Protein AF-A0A847HK14-F1 (afdb_monomer_lite)

Sequence (153 aa):
NKNEIAALKIVLTRPGDLTRADLKQLRLKLDDANYPEKQLEKTYKQQTNAEIAAGIIGYIRRAALGDPLMPYDERVDKALTRILQAQQWSAQQQKWLLRISSQLKSEFVVDREALNSGQFKAEGGFNRINQVFEGRLEAVLQNIYENLWKKEA

Foldseek 3Di:
DVVLCVLLVCLQPPLLVDDPVSLVVLVVVCVVVPPPDPVCVVCVVPDAQLQSSCVSSVVSCCVVPVDDPDRLLVLLVQLLVCLCPVDPADPLLNVVSVVVSVVCNHNVHDDQVVQCDDPNVVVVGPVNNCVSVVNCVVVVSSSSSCSSRDDDD

Radius of gyration: 16.14 Å; chains: 1; bounding box: 39×30×41 Å

Structure (mmCIF, N/CA/C/O backbone):
data_AF-A0A847HK14-F1
#
_entry.id   AF-A0A847HK14-F1
#
loop_
_atom_site.group_PDB
_atom_site.id
_atom_site.type_symbol
_atom_site.label_atom_id
_atom_site.label_alt_id
_atom_site.label_comp_id
_atom_site.label_asym_id
_atom_site.label_entity_id
_atom_site.label_seq_id
_atom_site.pdbx_PDB_ins_code
_atom_site.Cartn_x
_atom_site.Cartn_y
_atom_site.Cartn_z
_atom_site.occupancy
_atom_site.B_iso_or_equiv
_atom_site.auth_seq_id
_atom_site.auth_comp_id
_atom_site.auth_asym_id
_atom_site.auth_atom_id
_atom_site.pdbx_PDB_model_num
ATOM 1 N N . ASN A 1 1 ? 12.141 -18.053 -18.664 1.00 53.59 1 ASN A N 1
ATOM 2 C CA . ASN A 1 1 ? 12.128 -18.812 -17.387 1.00 53.59 1 ASN A CA 1
ATOM 3 C C . ASN A 1 1 ? 10.752 -18.611 -16.703 1.00 53.59 1 ASN A C 1
ATOM 5 O O . ASN A 1 1 ? 10.107 -17.595 -16.942 1.00 53.59 1 ASN A O 1
ATOM 9 N N . LYS A 1 2 ? 10.190 -19.599 -15.981 1.00 54.47 2 LYS A N 1
ATOM 10 C CA . LYS A 1 2 ? 8.750 -19.617 -15.589 1.00 54.47 2 LYS A CA 1
ATOM 11 C C . LYS A 1 2 ? 8.370 -18.549 -14.551 1.00 54.47 2 LYS A C 1
ATOM 13 O O . LYS A 1 2 ? 7.302 -17.951 -14.657 1.00 54.47 2 LYS A O 1
ATOM 18 N N . ASN A 1 3 ? 9.267 -18.263 -13.609 1.00 52.34 3 ASN A N 1
ATOM 19 C CA . ASN A 1 3 ? 9.059 -17.240 -12.573 1.00 52.34 3 ASN A CA 1
ATOM 20 C C . ASN A 1 3 ? 8.983 -15.821 -13.165 1.00 52.34 3 ASN A C 1
ATOM 22 O O . ASN A 1 3 ? 8.365 -14.925 -12.607 1.00 52.34 3 ASN A O 1
ATOM 26 N N . GLU A 1 4 ? 9.571 -15.623 -14.343 1.00 57.25 4 GLU A N 1
ATOM 27 C CA . GLU A 1 4 ? 9.625 -14.330 -15.027 1.00 57.25 4 GLU A CA 1
ATOM 28 C C . GLU A 1 4 ? 8.284 -13.956 -15.644 1.00 57.25 4 GLU A C 1
ATOM 30 O O . GLU A 1 4 ? 7.796 -12.845 -15.456 1.00 57.25 4 GLU A O 1
ATOM 35 N N . ILE A 1 5 ? 7.678 -14.920 -16.338 1.00 60.91 5 ILE A N 1
ATOM 36 C CA . ILE A 1 5 ? 6.338 -14.783 -16.903 1.00 60.91 5 ILE A CA 1
ATOM 37 C C . ILE A 1 5 ? 5.334 -14.595 -15.762 1.00 60.91 5 ILE A C 1
ATOM 39 O O . ILE A 1 5 ? 4.398 -13.814 -15.899 1.00 60.91 5 ILE A O 1
ATOM 43 N N . ALA A 1 6 ? 5.553 -15.257 -14.618 1.00 65.25 6 ALA A N 1
ATOM 44 C CA . ALA A 1 6 ? 4.714 -15.101 -13.436 1.00 65.25 6 ALA A CA 1
ATOM 45 C C . ALA A 1 6 ? 4.778 -13.677 -12.857 1.00 65.25 6 ALA A C 1
ATOM 47 O O . ALA A 1 6 ? 3.729 -13.052 -12.734 1.00 65.25 6 ALA A O 1
ATOM 48 N N . ALA A 1 7 ? 5.966 -13.127 -12.579 1.00 65.50 7 ALA A N 1
ATOM 49 C CA . ALA A 1 7 ? 6.102 -11.777 -12.019 1.00 65.50 7 ALA A CA 1
ATOM 50 C C . ALA A 1 7 ? 5.547 -10.692 -12.961 1.00 65.50 7 ALA A C 1
ATOM 52 O O . ALA A 1 7 ? 4.784 -9.832 -12.529 1.00 65.50 7 ALA A O 1
ATOM 53 N N . LEU A 1 8 ? 5.842 -10.770 -14.265 1.00 69.94 8 LEU A N 1
ATOM 54 C CA . LEU A 1 8 ? 5.267 -9.853 -15.260 1.00 69.94 8 LEU A CA 1
ATOM 55 C C . LEU A 1 8 ? 3.740 -9.977 -15.327 1.00 69.94 8 LEU A C 1
ATOM 57 O O . LEU A 1 8 ? 3.033 -8.972 -15.351 1.00 69.94 8 LEU A O 1
ATOM 61 N N . LYS A 1 9 ? 3.207 -11.203 -15.293 1.00 73.69 9 LYS A N 1
ATOM 62 C CA . LYS A 1 9 ? 1.759 -11.436 -15.252 1.00 73.69 9 LYS A CA 1
ATOM 63 C C . LYS A 1 9 ? 1.134 -10.846 -13.989 1.00 73.69 9 LYS A C 1
ATOM 65 O O . LYS A 1 9 ? 0.055 -10.266 -14.084 1.00 73.69 9 LYS A O 1
ATOM 70 N N . ILE A 1 10 ? 1.793 -10.946 -12.834 1.00 74.81 10 ILE A N 1
ATOM 71 C CA . ILE A 1 10 ? 1.328 -10.336 -11.582 1.00 74.81 10 ILE A CA 1
ATOM 72 C C . ILE A 1 10 ? 1.307 -8.809 -11.715 1.00 74.81 10 ILE A C 1
ATOM 74 O O . ILE A 1 10 ? 0.271 -8.216 -11.452 1.00 74.81 10 ILE A O 1
ATOM 78 N N . VAL A 1 11 ? 2.356 -8.166 -12.235 1.00 77.69 11 VAL A N 1
ATOM 79 C CA . VAL A 1 11 ? 2.374 -6.703 -12.463 1.00 77.69 11 VAL A CA 1
ATOM 80 C C . VAL A 1 11 ? 1.189 -6.228 -13.321 1.00 77.69 11 VAL A C 1
ATOM 82 O O . VAL A 1 11 ? 0.582 -5.182 -13.062 1.00 77.69 11 VAL A O 1
ATOM 85 N N . LEU A 1 12 ? 0.837 -7.004 -14.347 1.00 72.75 12 LEU A N 1
ATOM 86 C CA . LEU A 1 12 ? -0.238 -6.656 -15.275 1.00 72.75 12 LEU A CA 1
ATOM 87 C C . LEU A 1 12 ? -1.635 -6.937 -14.710 1.00 72.75 12 LEU A C 1
ATOM 89 O O . LEU A 1 12 ? -2.562 -6.180 -14.998 1.00 72.75 12 LEU A O 1
ATOM 93 N N . THR A 1 13 ? -1.790 -7.990 -13.902 1.00 72.62 13 THR A N 1
ATOM 94 C CA . THR A 1 13 ? -3.110 -8.488 -13.466 1.00 72.62 13 THR A CA 1
ATOM 95 C C . THR A 1 13 ? -3.426 -8.229 -11.996 1.00 72.62 13 THR A C 1
ATOM 97 O O . THR A 1 13 ? -4.564 -7.901 -11.679 1.00 72.62 13 THR A O 1
ATOM 100 N N . ARG A 1 14 ? -2.444 -8.372 -11.103 1.00 76.75 14 ARG A N 1
ATOM 101 C CA . ARG A 1 14 ? -2.575 -8.270 -9.640 1.00 76.75 14 ARG A CA 1
ATOM 102 C C . ARG A 1 14 ? -1.325 -7.627 -9.012 1.00 76.75 14 ARG A C 1
ATOM 104 O O . ARG A 1 14 ? -0.637 -8.270 -8.227 1.00 76.75 14 ARG A O 1
ATOM 111 N N . PRO A 1 15 ? -0.990 -6.369 -9.348 1.00 71.69 15 PRO A N 1
ATOM 112 C CA . PRO A 1 15 ? 0.236 -5.715 -8.871 1.00 71.69 15 PRO A CA 1
ATOM 113 C C . PRO A 1 15 ? 0.326 -5.583 -7.340 1.00 71.69 15 PRO A C 1
ATOM 115 O O . PRO A 1 15 ? 1.419 -5.395 -6.819 1.00 71.69 15 PRO A O 1
ATOM 118 N N . GLY A 1 16 ? -0.796 -5.695 -6.621 1.00 69.12 16 GLY A N 1
ATOM 119 C CA . GLY A 1 16 ? -0.827 -5.761 -5.156 1.00 69.12 16 GLY A CA 1
ATOM 120 C C . GLY A 1 16 ? -0.226 -7.019 -4.547 1.00 69.12 16 GLY A C 1
ATOM 121 O O . GLY A 1 16 ? 0.261 -6.980 -3.424 1.00 69.12 16 GLY A O 1
ATOM 122 N N . ASP A 1 17 ? -0.218 -8.115 -5.302 1.00 76.00 17 ASP A N 1
ATOM 123 C CA . ASP A 1 17 ? 0.274 -9.410 -4.836 1.00 76.00 17 ASP A CA 1
ATOM 124 C C . ASP A 1 17 ? 1.809 -9.508 -4.968 1.00 76.00 17 ASP A C 1
ATOM 126 O O . ASP A 1 17 ? 2.391 -10.560 -4.707 1.00 76.00 17 ASP A O 1
ATOM 130 N N . LEU A 1 18 ? 2.477 -8.438 -5.422 1.00 77.62 18 LEU A N 1
ATOM 131 C CA . LEU A 1 18 ? 3.923 -8.425 -5.610 1.00 77.62 18 LEU A CA 1
ATOM 132 C C . LEU A 1 18 ? 4.643 -8.474 -4.270 1.00 77.62 18 LEU A C 1
ATOM 134 O O . LEU A 1 18 ? 4.505 -7.598 -3.416 1.00 77.62 18 LEU A O 1
ATOM 138 N N . THR A 1 19 ? 5.496 -9.479 -4.130 1.00 77.44 19 THR A N 1
ATOM 139 C CA . THR A 1 19 ? 6.383 -9.598 -2.982 1.00 77.44 19 THR A CA 1
ATOM 140 C C . THR A 1 19 ? 7.649 -8.769 -3.185 1.00 77.44 19 THR A C 1
ATOM 142 O O . THR A 1 19 ? 8.047 -8.425 -4.304 1.00 77.44 19 THR A O 1
ATOM 145 N N . ARG A 1 20 ? 8.374 -8.515 -2.090 1.00 75.06 20 ARG A N 1
ATOM 146 C CA . ARG A 1 20 ? 9.720 -7.914 -2.146 1.00 75.06 20 ARG A CA 1
ATOM 147 C C . ARG A 1 20 ? 10.670 -8.708 -3.058 1.00 75.06 20 ARG A C 1
ATOM 149 O O . ARG A 1 20 ? 11.515 -8.119 -3.734 1.00 75.06 20 ARG A O 1
ATOM 156 N N . ALA A 1 21 ? 10.527 -10.035 -3.100 1.00 78.75 21 ALA A N 1
ATOM 157 C CA . ALA A 1 21 ? 11.322 -10.899 -3.968 1.00 78.75 21 ALA A CA 1
ATOM 158 C C . ALA A 1 21 ? 10.983 -10.691 -5.453 1.00 78.75 21 ALA A C 1
ATOM 160 O O . ALA A 1 21 ? 11.901 -10.593 -6.270 1.00 78.75 21 ALA A O 1
ATOM 161 N N . ASP A 1 22 ? 9.697 -10.551 -5.792 1.00 77.38 22 ASP A N 1
ATOM 162 C CA . ASP A 1 22 ? 9.252 -10.273 -7.163 1.00 77.38 22 ASP A CA 1
ATOM 163 C C . ASP A 1 22 ? 9.801 -8.933 -7.656 1.00 77.38 22 ASP A C 1
ATOM 165 O O . ASP A 1 22 ? 10.367 -8.856 -8.746 1.00 77.38 22 ASP A O 1
ATOM 169 N N . LEU A 1 23 ? 9.724 -7.890 -6.822 1.00 77.75 23 LEU A N 1
ATOM 170 C CA . LEU A 1 23 ? 10.264 -6.562 -7.130 1.00 77.75 23 LEU A CA 1
ATOM 171 C C . LEU A 1 23 ? 11.774 -6.600 -7.394 1.00 77.75 23 LEU A C 1
ATOM 173 O O . LEU A 1 23 ? 12.251 -6.011 -8.366 1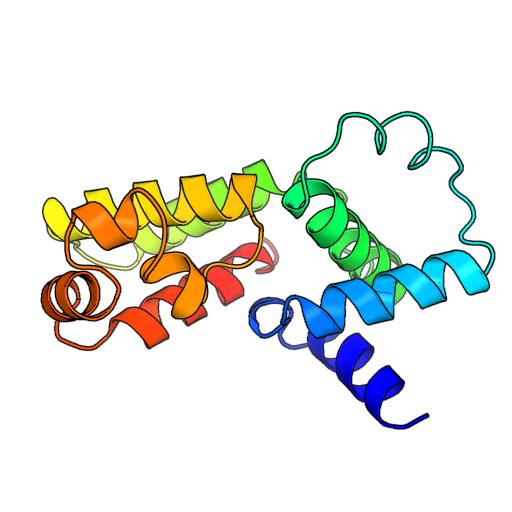.00 77.75 23 LEU A O 1
ATOM 177 N N . LYS A 1 24 ? 12.532 -7.338 -6.574 1.00 76.94 24 LYS A N 1
ATOM 178 C CA . LYS A 1 24 ? 13.977 -7.522 -6.769 1.00 76.94 24 LYS A CA 1
ATOM 179 C C . LYS A 1 24 ? 14.288 -8.255 -8.077 1.00 76.94 24 LYS A C 1
ATOM 181 O O . LYS A 1 24 ? 15.222 -7.874 -8.778 1.00 76.94 24 LYS A O 1
ATOM 186 N N . GLN A 1 25 ? 13.518 -9.289 -8.418 1.00 77.81 25 GLN A N 1
ATOM 187 C CA . GLN A 1 25 ? 13.698 -10.022 -9.674 1.00 77.81 25 GLN A CA 1
ATOM 188 C C . GLN A 1 25 ? 13.337 -9.189 -10.903 1.00 77.81 25 GLN A C 1
ATOM 190 O O . GLN A 1 25 ? 14.014 -9.295 -11.923 1.00 77.81 25 GLN A O 1
ATOM 195 N N . LEU A 1 26 ? 12.269 -8.391 -10.825 1.00 77.56 26 LEU A N 1
ATOM 196 C CA . LEU A 1 26 ? 11.893 -7.473 -11.895 1.00 77.56 26 LEU A CA 1
ATOM 197 C C . LEU A 1 26 ? 13.009 -6.459 -12.118 1.00 77.56 26 LEU A C 1
ATOM 199 O O . LEU A 1 26 ? 13.475 -6.337 -13.243 1.00 77.56 26 LEU A O 1
ATOM 203 N N . ARG A 1 27 ? 13.506 -5.831 -11.046 1.00 73.75 27 ARG A N 1
ATOM 204 C CA . ARG A 1 27 ? 14.610 -4.868 -11.107 1.00 73.75 27 ARG A CA 1
ATOM 205 C C . ARG A 1 27 ? 15.815 -5.397 -11.884 1.00 73.75 27 ARG A C 1
ATOM 207 O O . ARG A 1 27 ? 16.203 -4.778 -12.865 1.00 73.75 27 ARG A O 1
ATOM 214 N N . LEU A 1 28 ? 16.360 -6.545 -11.473 1.00 75.94 28 LEU A N 1
ATOM 215 C CA . LEU A 1 28 ? 17.564 -7.118 -12.091 1.00 75.94 28 LEU A CA 1
ATOM 216 C C . LEU A 1 28 ? 17.412 -7.303 -13.607 1.00 75.94 28 LEU A C 1
ATOM 218 O O . LEU A 1 28 ? 18.361 -7.114 -14.352 1.00 75.94 28 LEU A O 1
ATOM 222 N N . LYS A 1 29 ? 16.204 -7.617 -14.079 1.00 72.88 29 LYS A N 1
ATOM 223 C CA . LYS A 1 29 ? 15.951 -7.812 -15.509 1.00 72.88 29 LYS A CA 1
ATOM 224 C C . LYS A 1 29 ? 15.800 -6.527 -16.292 1.00 72.88 29 LYS A C 1
ATOM 226 O O . LYS A 1 29 ? 16.148 -6.503 -17.466 1.00 72.88 29 LYS A O 1
ATOM 231 N N . LEU A 1 30 ? 15.211 -5.498 -15.689 1.00 72.00 30 LEU A N 1
ATOM 232 C CA . LEU A 1 30 ? 15.146 -4.193 -16.341 1.00 72.00 30 LEU A CA 1
ATOM 233 C C . LEU A 1 30 ? 16.570 -3.651 -16.509 1.00 72.00 30 LEU A C 1
ATOM 235 O O . LEU A 1 30 ? 16.898 -3.154 -17.584 1.00 72.00 30 LEU A O 1
ATOM 239 N N . ASP A 1 31 ? 17.420 -3.863 -15.499 1.00 68.19 31 ASP A N 1
ATOM 240 C CA . ASP A 1 31 ? 18.851 -3.560 -15.558 1.00 68.19 31 ASP A CA 1
ATOM 241 C C . ASP A 1 31 ? 19.544 -4.369 -16.687 1.00 68.19 31 ASP A C 1
ATOM 243 O O . ASP A 1 31 ? 20.220 -3.776 -17.527 1.00 68.19 31 ASP A O 1
ATOM 247 N N . ASP A 1 32 ? 19.301 -5.686 -16.793 1.00 66.69 32 ASP A N 1
ATOM 248 C CA . ASP A 1 32 ? 19.858 -6.547 -17.861 1.00 66.69 32 ASP A CA 1
ATOM 249 C C . ASP A 1 32 ? 19.366 -6.183 -19.277 1.00 66.69 32 ASP A C 1
ATOM 251 O O . ASP A 1 32 ? 20.086 -6.347 -20.263 1.00 66.69 32 ASP A O 1
ATOM 255 N N . ALA A 1 33 ? 18.131 -5.693 -19.403 1.00 64.50 33 ALA A N 1
ATOM 256 C CA . ALA A 1 33 ? 17.517 -5.333 -20.679 1.00 64.50 33 ALA A CA 1
ATOM 257 C C . ALA A 1 33 ? 17.943 -3.946 -21.193 1.00 64.50 33 ALA A C 1
ATOM 259 O O . ALA A 1 33 ? 17.349 -3.448 -22.152 1.00 64.50 33 ALA A O 1
ATOM 260 N N . ASN A 1 34 ? 18.954 -3.319 -20.575 1.00 59.62 34 ASN A N 1
ATOM 261 C CA . ASN A 1 34 ? 19.418 -1.972 -20.911 1.00 59.62 34 ASN A CA 1
ATOM 262 C C . ASN A 1 34 ? 18.251 -0.972 -20.957 1.00 59.62 34 ASN A C 1
ATOM 264 O O . ASN A 1 34 ? 18.124 -0.182 -21.898 1.00 59.62 34 ASN A O 1
ATOM 268 N N . TYR A 1 35 ? 17.368 -1.038 -19.951 1.00 61.00 35 TYR A N 1
ATOM 269 C CA . TYR A 1 35 ? 16.201 -0.168 -19.878 1.00 61.00 35 TYR A CA 1
ATOM 270 C C . TYR A 1 35 ? 16.602 1.295 -20.095 1.00 61.00 35 TYR A C 1
ATOM 272 O O . TYR A 1 35 ? 17.407 1.836 -19.329 1.00 61.00 35 TYR A O 1
ATOM 280 N N . PRO A 1 36 ? 16.080 1.944 -21.149 1.00 52.28 36 PRO A N 1
ATOM 281 C CA . PRO A 1 36 ? 16.580 3.230 -21.589 1.00 52.28 36 PRO A CA 1
ATOM 282 C C . PRO A 1 36 ? 15.949 4.332 -20.745 1.00 52.28 36 PRO A C 1
ATOM 284 O O . PRO A 1 36 ? 15.091 5.062 -21.213 1.00 52.28 36 PRO A O 1
ATOM 287 N N . GLU A 1 37 ? 16.369 4.457 -19.491 1.00 47.84 37 GLU A N 1
ATOM 288 C CA . GLU A 1 37 ? 16.295 5.718 -18.763 1.00 47.84 37 GLU A CA 1
ATOM 289 C C . GLU A 1 37 ? 17.355 5.736 -17.658 1.00 47.84 37 GLU A C 1
ATOM 291 O O . GLU A 1 37 ? 17.137 5.391 -16.497 1.00 47.84 37 GLU A O 1
ATOM 296 N N . LYS A 1 38 ? 18.505 6.314 -18.006 1.00 43.19 38 LYS A N 1
ATOM 297 C CA . LYS A 1 38 ? 19.430 6.943 -17.054 1.00 43.19 38 LYS A CA 1
ATOM 298 C C . LYS A 1 38 ? 18.761 8.038 -16.179 1.00 43.19 38 LYS A C 1
ATOM 300 O O . LYS A 1 38 ? 19.446 8.688 -15.395 1.00 43.19 38 LYS A O 1
ATOM 305 N N . GLN A 1 39 ? 17.439 8.242 -16.263 1.00 45.19 39 GLN A N 1
ATOM 306 C CA . GLN A 1 39 ? 16.631 9.041 -15.332 1.00 45.19 39 GLN A CA 1
ATOM 307 C C . GLN A 1 39 ? 16.433 8.367 -13.967 1.00 45.19 39 GLN A C 1
ATOM 309 O O . GLN A 1 39 ? 16.240 9.070 -12.976 1.00 45.19 39 GLN A O 1
ATOM 314 N N . LEU A 1 40 ? 16.534 7.037 -13.881 1.00 49.81 40 LEU A N 1
ATOM 315 C CA . LEU A 1 40 ? 16.521 6.353 -12.590 1.00 49.81 40 LEU A CA 1
ATOM 316 C C . LEU A 1 40 ? 17.836 6.602 -11.836 1.00 49.81 40 LEU A C 1
ATOM 318 O O . LEU A 1 40 ? 17.821 6.776 -10.631 1.00 49.81 40 LEU A O 1
ATOM 322 N N . GLU A 1 41 ? 18.970 6.772 -12.517 1.00 43.41 41 GLU A N 1
ATOM 323 C CA . GLU A 1 41 ? 20.297 6.862 -11.884 1.00 43.41 41 GLU A CA 1
ATOM 324 C C . GLU A 1 41 ? 2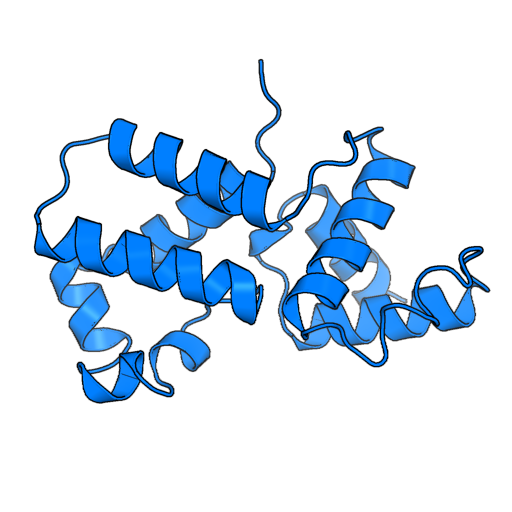0.538 8.137 -11.044 1.00 43.41 41 GLU A C 1
ATOM 326 O O . GLU A 1 41 ? 21.267 8.096 -10.049 1.00 43.41 41 GLU A O 1
ATOM 331 N N . LYS A 1 42 ? 19.912 9.271 -11.401 1.00 39.81 42 LYS A N 1
ATOM 332 C CA . LYS A 1 42 ? 20.028 10.530 -10.632 1.00 39.81 42 LYS A CA 1
ATOM 333 C C . LYS A 1 42 ? 19.056 10.617 -9.455 1.00 39.81 42 LYS A C 1
ATOM 335 O O . LYS A 1 42 ? 19.394 11.248 -8.459 1.00 39.81 42 LYS A O 1
ATOM 340 N N . THR A 1 43 ? 17.909 9.949 -9.540 1.00 45.72 43 THR A N 1
ATOM 341 C CA . THR A 1 43 ? 16.881 9.943 -8.487 1.00 45.72 43 THR A CA 1
ATOM 342 C C . THR A 1 43 ? 17.053 8.735 -7.548 1.00 45.72 43 THR A C 1
ATOM 344 O O . THR A 1 43 ? 16.799 8.846 -6.357 1.00 45.72 43 THR A O 1
ATOM 347 N N . TYR A 1 44 ? 17.617 7.613 -8.018 1.00 44.84 44 TYR A N 1
ATOM 348 C CA . TYR A 1 44 ? 17.790 6.362 -7.255 1.00 44.84 44 TYR A CA 1
ATOM 349 C C . TYR A 1 44 ? 18.685 6.481 -6.033 1.00 44.84 44 TYR A C 1
ATOM 351 O O . TYR A 1 44 ? 18.444 5.802 -5.041 1.00 44.84 44 TYR A O 1
ATOM 359 N N . LYS A 1 45 ? 19.725 7.323 -6.079 1.00 47.03 45 LYS A N 1
ATOM 360 C CA . LYS A 1 45 ? 20.578 7.536 -4.898 1.00 47.03 45 LYS A CA 1
ATOM 361 C C . LYS A 1 45 ? 19.813 8.174 -3.733 1.00 47.03 45 LYS A C 1
ATOM 363 O O . LYS A 1 45 ? 20.324 8.174 -2.619 1.00 47.03 45 LYS A O 1
ATOM 368 N N . GLN A 1 46 ? 18.628 8.721 -4.000 1.00 50.72 46 GLN A N 1
ATOM 369 C CA . GLN A 1 46 ? 17.788 9.434 -3.044 1.00 50.72 46 GLN A CA 1
ATOM 370 C C . GLN A 1 46 ? 16.388 8.813 -2.891 1.00 50.72 46 GLN A C 1
ATOM 372 O O . GLN A 1 46 ? 15.636 9.269 -2.036 1.00 50.72 46 GLN A O 1
ATOM 377 N N . GLN A 1 47 ? 16.040 7.787 -3.677 1.00 59.12 47 GLN A N 1
ATOM 378 C CA . GLN A 1 47 ? 14.708 7.178 -3.671 1.00 59.12 47 GLN A CA 1
ATOM 379 C C . GLN A 1 47 ? 14.570 6.064 -2.638 1.00 59.12 47 GLN A C 1
ATOM 381 O O . GLN A 1 47 ? 15.463 5.241 -2.428 1.00 59.12 47 GLN A O 1
ATOM 386 N N . THR A 1 48 ? 13.394 6.021 -2.030 1.00 66.75 48 THR A N 1
ATOM 387 C CA . THR A 1 48 ? 12.947 4.953 -1.142 1.00 66.75 48 THR A CA 1
ATOM 388 C C . THR A 1 48 ? 12.674 3.664 -1.924 1.00 66.75 48 THR A C 1
ATOM 390 O O . THR A 1 48 ? 12.438 3.668 -3.136 1.00 66.75 48 THR A O 1
ATOM 393 N N . ASN A 1 49 ? 12.649 2.526 -1.221 1.00 66.88 49 ASN A N 1
ATOM 394 C CA . ASN A 1 49 ? 12.278 1.237 -1.817 1.00 66.88 49 ASN A CA 1
ATOM 395 C C . ASN A 1 49 ? 10.900 1.288 -2.500 1.00 66.88 49 ASN A C 1
ATOM 397 O O . ASN A 1 49 ? 10.682 0.584 -3.489 1.00 66.88 49 ASN A O 1
ATOM 401 N N . ALA A 1 50 ? 9.990 2.131 -2.002 1.00 66.31 50 ALA A N 1
ATOM 402 C CA . ALA A 1 50 ? 8.666 2.280 -2.575 1.00 66.31 50 ALA A CA 1
ATOM 403 C C . ALA A 1 50 ? 8.647 2.984 -3.924 1.00 66.31 50 ALA A C 1
ATOM 405 O O . ALA A 1 50 ? 7.985 2.517 -4.850 1.00 66.31 50 ALA A O 1
ATOM 406 N N . GLU A 1 51 ? 9.390 4.079 -4.053 1.00 66.31 51 GLU A N 1
ATOM 407 C CA . GLU A 1 51 ? 9.485 4.829 -5.306 1.00 66.31 51 GLU A CA 1
ATOM 408 C C . GLU A 1 51 ? 10.101 3.968 -6.413 1.00 66.31 51 GLU A C 1
ATOM 410 O O . GLU A 1 51 ? 9.630 3.984 -7.550 1.00 66.31 51 GLU A O 1
ATOM 415 N N . ILE A 1 52 ? 11.086 3.136 -6.058 1.00 66.62 52 ILE A N 1
ATOM 416 C CA . ILE A 1 52 ? 11.690 2.152 -6.963 1.00 66.62 52 ILE A CA 1
ATOM 417 C C . ILE A 1 52 ? 10.647 1.120 -7.413 1.00 66.62 52 ILE A C 1
ATOM 419 O O . ILE A 1 52 ? 10.478 0.883 -8.609 1.00 66.62 52 ILE A O 1
ATOM 423 N N . ALA A 1 53 ? 9.928 0.509 -6.469 1.00 72.50 53 ALA A N 1
ATOM 424 C CA . ALA A 1 53 ? 8.919 -0.506 -6.767 1.00 72.50 53 ALA A CA 1
ATOM 425 C C . ALA A 1 53 ? 7.779 0.044 -7.639 1.00 72.50 53 ALA A C 1
ATOM 427 O O . ALA A 1 53 ? 7.401 -0.565 -8.645 1.00 72.50 53 ALA A O 1
ATOM 428 N N . ALA A 1 54 ? 7.278 1.230 -7.298 1.00 72.69 54 ALA A N 1
ATOM 429 C CA . ALA A 1 54 ? 6.249 1.903 -8.068 1.00 72.69 54 ALA A CA 1
ATOM 430 C C . ALA A 1 54 ? 6.730 2.306 -9.464 1.00 72.69 54 ALA A C 1
ATOM 432 O O . ALA A 1 54 ? 5.966 2.178 -10.420 1.00 72.69 54 ALA A O 1
ATOM 433 N N . GLY A 1 55 ? 7.984 2.748 -9.597 1.00 71.88 55 GLY A N 1
ATOM 434 C CA . GLY A 1 55 ? 8.606 3.050 -10.885 1.00 71.88 55 GLY A CA 1
ATOM 435 C C . GLY A 1 55 ? 8.658 1.825 -11.797 1.00 71.88 55 GLY A C 1
ATOM 436 O O . GLY A 1 55 ? 8.232 1.899 -12.948 1.00 71.88 55 GLY A O 1
ATOM 437 N N . ILE A 1 56 ? 9.079 0.674 -11.263 1.00 75.50 56 ILE A N 1
ATOM 438 C CA . ILE A 1 56 ? 9.107 -0.613 -11.980 1.00 75.50 56 ILE A CA 1
ATOM 439 C C . ILE A 1 56 ? 7.708 -0.991 -12.485 1.00 75.50 56 ILE A C 1
ATOM 441 O O . ILE A 1 56 ? 7.518 -1.281 -13.667 1.00 75.50 56 ILE A O 1
ATOM 445 N N . ILE A 1 57 ? 6.707 -0.967 -11.603 1.00 77.75 57 ILE A N 1
ATOM 446 C CA . ILE A 1 57 ? 5.335 -1.375 -11.939 1.00 77.75 57 ILE A CA 1
ATOM 447 C C . ILE A 1 57 ? 4.687 -0.382 -12.897 1.00 77.75 57 ILE A C 1
ATOM 449 O O . ILE A 1 57 ? 4.095 -0.789 -13.897 1.00 77.75 57 ILE A O 1
ATOM 453 N N . GLY A 1 58 ? 4.825 0.914 -12.619 1.00 75.62 58 GLY A N 1
ATOM 454 C CA . GLY A 1 58 ? 4.319 1.993 -13.457 1.00 75.62 58 GLY A CA 1
ATOM 455 C C . GLY A 1 58 ? 4.905 1.932 -14.863 1.00 75.62 58 GLY A C 1
ATOM 456 O O . GLY A 1 58 ? 4.154 2.025 -15.833 1.00 75.62 58 GLY A O 1
ATOM 457 N N . TYR A 1 59 ? 6.211 1.677 -14.988 1.00 74.00 59 TYR A N 1
ATOM 458 C CA . TYR A 1 59 ? 6.842 1.473 -16.286 1.00 74.00 59 TYR A CA 1
ATOM 459 C C . TYR A 1 59 ? 6.220 0.286 -17.022 1.00 74.00 59 TYR A C 1
ATOM 461 O O . TYR A 1 59 ? 5.754 0.441 -18.150 1.00 74.00 59 TYR A O 1
ATOM 469 N N . ILE A 1 60 ? 6.210 -0.903 -16.406 1.00 77.31 60 ILE A N 1
ATOM 470 C CA . ILE A 1 60 ? 5.767 -2.134 -17.080 1.00 77.31 60 ILE A CA 1
ATOM 471 C C . ILE A 1 60 ? 4.313 -1.985 -17.537 1.00 77.31 60 ILE A C 1
ATOM 473 O O . ILE A 1 60 ? 3.969 -2.342 -18.664 1.00 77.31 60 ILE A O 1
ATOM 477 N N . ARG A 1 61 ? 3.457 -1.404 -16.691 1.00 77.56 61 ARG A N 1
ATOM 478 C CA . ARG A 1 61 ? 2.051 -1.154 -17.019 1.00 77.56 61 ARG A CA 1
ATOM 479 C C . ARG A 1 61 ? 1.881 -0.082 -18.090 1.00 77.56 61 ARG A C 1
ATOM 481 O O . ARG A 1 61 ? 1.015 -0.241 -18.943 1.00 77.56 61 ARG A O 1
ATOM 488 N N . ARG A 1 62 ? 2.703 0.969 -18.115 1.00 75.31 62 ARG A N 1
ATOM 489 C CA . ARG A 1 62 ? 2.703 1.948 -19.214 1.00 75.31 62 ARG A CA 1
ATOM 490 C C . ARG A 1 62 ? 3.084 1.285 -20.535 1.00 75.31 62 ARG A C 1
ATOM 492 O O . ARG A 1 62 ? 2.367 1.446 -21.518 1.00 75.31 62 ARG A O 1
ATOM 499 N N . ALA A 1 63 ? 4.172 0.519 -20.545 1.00 72.31 63 ALA A N 1
ATOM 500 C CA . ALA A 1 63 ? 4.676 -0.155 -21.737 1.00 72.31 63 ALA A CA 1
ATOM 501 C C . ALA A 1 63 ? 3.690 -1.200 -22.286 1.00 72.31 63 ALA A C 1
ATOM 503 O O . ALA A 1 63 ? 3.580 -1.360 -23.498 1.00 72.31 63 ALA A O 1
ATOM 504 N N . ALA A 1 64 ? 2.956 -1.890 -21.409 1.00 76.88 64 ALA A N 1
ATOM 505 C CA . ALA A 1 64 ? 2.031 -2.950 -21.804 1.00 76.88 64 ALA A CA 1
ATOM 506 C C . ALA A 1 64 ? 0.574 -2.494 -22.003 1.00 76.88 64 ALA A C 1
ATOM 508 O O . ALA A 1 64 ? -0.129 -3.067 -22.830 1.00 76.88 64 ALA A O 1
ATOM 509 N N . LEU A 1 65 ? 0.092 -1.516 -21.225 1.00 76.38 65 LEU A N 1
ATOM 510 C CA . LEU A 1 65 ? -1.333 -1.154 -21.116 1.00 76.38 65 LEU A CA 1
ATOM 511 C C . LEU A 1 65 ? -1.630 0.320 -21.433 1.00 76.38 65 LEU A C 1
ATOM 513 O O . LEU A 1 65 ? -2.794 0.721 -21.363 1.00 76.38 65 LEU A O 1
ATOM 517 N N . GLY A 1 66 ? -0.605 1.132 -21.719 1.00 69.00 66 GLY A N 1
ATOM 518 C CA . GLY A 1 66 ? -0.755 2.573 -21.935 1.00 69.00 66 GLY A CA 1
ATOM 519 C C . GLY A 1 66 ? -1.193 3.344 -20.684 1.00 69.00 66 GLY A C 1
ATOM 520 O O . GLY A 1 66 ? -1.794 4.407 -20.814 1.00 69.00 66 GLY A O 1
ATOM 521 N N . ASP A 1 67 ? -0.946 2.805 -19.481 1.00 71.06 67 ASP A N 1
ATOM 522 C CA . ASP A 1 67 ? -1.342 3.453 -18.223 1.00 71.06 67 ASP A CA 1
ATOM 523 C C . ASP A 1 67 ? -0.694 4.852 -18.088 1.00 71.06 67 ASP A C 1
ATOM 525 O O . ASP A 1 67 ? 0.505 5.004 -18.358 1.00 71.06 67 ASP A O 1
ATOM 529 N N . PRO A 1 68 ? -1.453 5.878 -17.651 1.00 66.69 68 PRO A N 1
ATOM 530 C CA . PRO A 1 68 ? -0.931 7.228 -17.491 1.00 66.69 68 PRO A CA 1
ATOM 531 C C . PRO A 1 68 ? 0.115 7.308 -16.372 1.00 66.69 68 PRO A C 1
ATOM 533 O O . PRO A 1 68 ? 0.046 6.603 -15.356 1.00 66.69 68 PRO A O 1
ATOM 536 N N . LEU A 1 69 ? 1.081 8.213 -16.558 1.00 67.69 69 LEU A N 1
ATOM 537 C CA . LEU A 1 69 ? 2.140 8.495 -15.593 1.00 67.69 69 LEU A CA 1
ATOM 538 C C . LEU A 1 69 ? 1.564 9.295 -14.414 1.00 67.69 69 LEU A C 1
ATOM 540 O O . LEU A 1 69 ? 1.616 10.518 -14.392 1.00 67.69 69 LEU A O 1
ATOM 544 N N . MET A 1 70 ? 0.977 8.587 -13.454 1.00 76.69 70 MET A N 1
ATOM 545 C CA . MET A 1 70 ? 0.512 9.145 -12.183 1.00 76.69 70 MET A CA 1
ATOM 546 C C . MET A 1 70 ? 1.512 8.796 -11.074 1.00 76.69 70 MET A C 1
ATOM 548 O O . MET A 1 70 ? 1.847 7.606 -10.955 1.00 76.69 70 MET A O 1
ATOM 552 N N . PRO A 1 71 ? 1.957 9.777 -10.262 1.00 81.44 71 PRO A N 1
ATOM 553 C CA . PRO A 1 71 ? 2.790 9.533 -9.090 1.00 81.44 71 PRO A CA 1
ATOM 554 C C . PRO A 1 71 ? 2.167 8.494 -8.159 1.00 81.44 71 PRO A C 1
ATOM 556 O O . PRO A 1 71 ? 0.952 8.445 -7.970 1.00 81.44 71 PRO A O 1
ATOM 559 N N . TYR A 1 72 ? 3.003 7.654 -7.558 1.00 81.38 72 TYR A N 1
ATOM 560 C CA . TYR A 1 72 ? 2.518 6.577 -6.702 1.00 81.38 72 TYR A CA 1
ATOM 561 C C . TYR A 1 72 ? 1.770 7.086 -5.470 1.00 81.38 72 TYR A C 1
ATOM 563 O O . TYR A 1 72 ? 0.699 6.579 -5.155 1.00 81.38 72 TYR A O 1
ATOM 571 N N . ASP A 1 73 ? 2.274 8.138 -4.832 1.00 85.69 73 ASP A N 1
ATOM 572 C CA . ASP A 1 73 ? 1.611 8.757 -3.686 1.00 85.69 73 ASP A CA 1
ATOM 573 C C . ASP A 1 73 ? 0.202 9.244 -4.027 1.00 85.69 73 ASP A C 1
ATOM 575 O O . ASP A 1 73 ? -0.722 9.035 -3.242 1.00 85.69 73 ASP A O 1
ATOM 579 N N . GLU A 1 74 ? 0.015 9.797 -5.230 1.00 87.94 74 GLU A N 1
ATOM 580 C CA . GLU A 1 74 ? -1.302 10.204 -5.723 1.00 87.94 74 GLU A CA 1
ATOM 581 C C . GLU A 1 74 ? -2.222 8.989 -5.921 1.00 87.94 74 GLU A C 1
ATOM 583 O O . GLU A 1 74 ? -3.401 9.036 -5.566 1.00 87.94 74 GLU A O 1
ATOM 588 N N . ARG A 1 75 ? -1.693 7.863 -6.421 1.00 88.00 75 ARG A N 1
ATOM 589 C CA . ARG A 1 75 ? -2.450 6.600 -6.520 1.00 88.00 75 ARG A CA 1
ATOM 590 C C . ARG A 1 75 ? -2.893 6.108 -5.146 1.00 88.00 75 ARG A C 1
ATOM 592 O O . ARG A 1 75 ? -4.040 5.689 -4.997 1.00 88.00 75 ARG A O 1
ATOM 599 N N . VAL A 1 76 ? -2.005 6.176 -4.153 1.00 91.44 76 VAL A N 1
ATOM 600 C CA . VAL A 1 76 ? -2.303 5.802 -2.764 1.00 91.44 76 VAL A CA 1
ATOM 601 C C . VAL A 1 76 ? -3.388 6.700 -2.177 1.00 91.44 76 VAL A C 1
ATOM 603 O O . VAL A 1 76 ? -4.336 6.185 -1.583 1.00 91.44 76 VAL A O 1
ATOM 606 N N . ASP A 1 77 ? -3.304 8.013 -2.389 1.00 93.69 77 ASP A N 1
ATOM 607 C CA . ASP A 1 77 ? -4.313 8.958 -1.906 1.00 93.69 77 ASP A CA 1
ATOM 608 C C . ASP A 1 77 ? -5.678 8.701 -2.545 1.00 93.69 77 ASP A C 1
ATOM 610 O O . ASP A 1 77 ? -6.674 8.552 -1.835 1.00 93.69 77 ASP A O 1
ATOM 614 N N . LYS A 1 78 ? -5.728 8.529 -3.871 1.00 93.12 78 LYS A N 1
ATOM 615 C CA . LYS A 1 78 ? -6.968 8.191 -4.584 1.00 93.12 78 LYS A CA 1
ATOM 616 C C . LYS A 1 78 ? -7.559 6.860 -4.119 1.00 93.12 78 LYS A C 1
ATOM 618 O O . LYS A 1 78 ? -8.778 6.750 -3.964 1.00 93.12 78 LYS A O 1
ATOM 623 N N . ALA A 1 79 ? -6.724 5.848 -3.880 1.00 93.38 79 ALA A N 1
ATOM 624 C CA . ALA A 1 79 ? -7.178 4.557 -3.374 1.00 93.38 79 ALA A CA 1
ATOM 625 C C . ALA A 1 79 ? -7.765 4.668 -1.963 1.00 93.38 79 ALA A C 1
ATOM 627 O O . ALA A 1 79 ? -8.852 4.146 -1.704 1.00 93.38 79 ALA A O 1
ATOM 628 N N . LEU A 1 80 ? -7.089 5.399 -1.074 1.00 95.81 80 LEU A N 1
ATOM 629 C CA . LEU A 1 80 ? -7.573 5.654 0.276 1.00 95.81 80 LEU A CA 1
ATOM 630 C C . LEU A 1 80 ? -8.912 6.402 0.257 1.00 95.81 80 LEU A C 1
ATOM 632 O O . LEU A 1 80 ? -9.836 5.989 0.956 1.00 95.81 80 LEU A O 1
ATOM 636 N N . THR A 1 81 ? -9.047 7.457 -0.554 1.00 95.69 81 THR A N 1
ATOM 637 C CA . THR A 1 81 ? -10.305 8.209 -0.684 1.00 95.69 81 THR A CA 1
ATOM 638 C C . THR A 1 81 ? -11.461 7.297 -1.085 1.00 95.69 81 THR A C 1
ATOM 640 O O . THR A 1 81 ? -12.505 7.320 -0.436 1.00 95.69 81 THR A O 1
ATOM 643 N N . ARG A 1 82 ? -11.270 6.442 -2.100 1.00 94.81 82 ARG A N 1
ATOM 644 C CA . ARG A 1 82 ? -12.299 5.487 -2.548 1.00 94.81 82 ARG A CA 1
ATOM 645 C C . ARG A 1 82 ? -12.701 4.523 -1.438 1.00 94.81 82 ARG A C 1
ATOM 647 O O . ARG A 1 82 ? -13.885 4.270 -1.250 1.00 94.81 82 ARG A O 1
ATOM 654 N N . ILE A 1 83 ? -11.735 4.016 -0.678 1.00 95.00 83 ILE A N 1
ATOM 655 C CA . ILE A 1 83 ? -12.000 3.075 0.415 1.00 95.00 83 ILE A CA 1
ATOM 656 C C . ILE A 1 83 ? -12.752 3.739 1.555 1.00 95.00 83 ILE A C 1
ATOM 658 O O . ILE A 1 83 ? -13.728 3.172 2.042 1.00 95.00 83 ILE A O 1
ATOM 662 N N . LEU A 1 84 ? -12.348 4.947 1.948 1.00 95.44 84 LEU A N 1
ATOM 663 C CA . LEU A 1 84 ? -13.037 5.713 2.985 1.00 95.44 84 LEU A CA 1
ATOM 664 C C . LEU A 1 84 ? -14.480 6.063 2.590 1.00 95.44 84 LEU A C 1
ATOM 666 O O . LEU A 1 84 ? -15.326 6.176 3.469 1.00 95.44 84 LEU A O 1
ATOM 670 N N . GLN A 1 85 ? -14.765 6.195 1.292 1.00 95.06 85 GLN A N 1
ATOM 671 C CA . GLN A 1 85 ? -16.105 6.458 0.760 1.00 95.06 85 GLN A CA 1
ATOM 672 C C . GLN A 1 85 ? -16.941 5.191 0.520 1.00 95.06 85 GLN A C 1
ATOM 674 O O . GLN A 1 85 ? -18.162 5.284 0.430 1.00 95.06 85 GLN A O 1
ATOM 679 N N . ALA A 1 86 ? -16.317 4.015 0.407 1.00 91.81 86 ALA A N 1
ATOM 680 C CA . ALA A 1 86 ? -17.004 2.777 0.034 1.00 91.81 86 ALA A CA 1
ATOM 681 C C . ALA A 1 86 ? -17.978 2.263 1.107 1.00 91.81 86 ALA A C 1
ATOM 683 O O . ALA A 1 86 ? -18.932 1.560 0.784 1.00 91.81 86 ALA A O 1
ATOM 684 N N . GLN A 1 87 ? -17.728 2.582 2.378 1.00 93.31 87 GLN A N 1
ATOM 685 C CA . GLN A 1 87 ? -18.577 2.196 3.504 1.00 93.31 87 GLN A CA 1
ATOM 686 C C . GLN A 1 87 ? -18.290 3.066 4.732 1.00 93.31 87 GLN A C 1
ATOM 688 O O . GLN A 1 87 ? -17.334 3.840 4.756 1.00 93.31 87 GLN A O 1
ATOM 693 N N . GLN A 1 88 ? -19.099 2.911 5.782 1.00 95.50 88 GLN A N 1
ATOM 694 C CA . GLN A 1 88 ? -18.824 3.542 7.070 1.00 95.50 88 GLN A CA 1
ATOM 695 C C . GLN A 1 88 ? -17.701 2.806 7.805 1.00 95.50 88 GLN A C 1
ATOM 697 O O . GLN A 1 88 ? -17.756 1.594 8.002 1.00 95.50 88 GLN A O 1
ATOM 702 N N . TRP A 1 89 ? -16.701 3.566 8.243 1.00 96.75 89 TRP A N 1
ATOM 703 C CA . TRP A 1 89 ? -15.564 3.073 9.017 1.00 96.75 89 TRP A CA 1
ATOM 704 C C . TRP A 1 89 ? -15.573 3.679 10.413 1.00 96.75 89 TRP A C 1
ATOM 706 O O . TRP A 1 89 ? -15.809 4.881 10.562 1.00 96.75 89 TRP A O 1
ATOM 716 N N . SER A 1 90 ? -15.237 2.884 11.428 1.00 97.75 90 SER A N 1
ATOM 717 C CA . SER A 1 90 ? -15.018 3.406 12.779 1.00 97.75 90 SER A CA 1
ATOM 718 C C . SER A 1 90 ? -13.788 4.319 12.826 1.00 97.75 90 SER A C 1
ATOM 720 O O . SER A 1 90 ? -12.868 4.191 12.015 1.00 97.75 90 SER A O 1
ATOM 722 N N . ALA A 1 91 ? -13.712 5.209 13.819 1.00 96.88 91 ALA A N 1
ATOM 723 C CA . ALA A 1 91 ? -12.560 6.101 13.985 1.00 96.88 91 ALA A CA 1
ATOM 724 C C . ALA A 1 91 ? -11.223 5.333 14.072 1.00 96.88 91 ALA A C 1
ATOM 726 O O . ALA A 1 91 ? -10.203 5.768 13.536 1.00 96.88 91 ALA A O 1
ATOM 727 N N . GLN A 1 92 ? -11.229 4.152 14.700 1.00 95.69 92 GLN A N 1
ATOM 728 C CA . GLN A 1 92 ? -10.037 3.313 14.806 1.00 95.69 92 GLN A CA 1
ATOM 729 C C . GLN A 1 92 ? -9.658 2.672 13.463 1.00 95.69 92 GLN A C 1
ATOM 731 O O . GLN A 1 92 ? -8.474 2.614 13.132 1.00 95.69 92 GLN A O 1
ATOM 736 N N . GLN A 1 93 ? -10.641 2.231 12.672 1.00 97.19 93 GLN A N 1
ATOM 737 C CA . GLN A 1 93 ? -10.405 1.705 11.324 1.00 97.19 93 GLN A CA 1
ATOM 738 C C . GLN A 1 93 ? -9.852 2.795 10.399 1.00 97.19 93 GLN A C 1
ATOM 740 O O . GLN A 1 93 ? -8.851 2.565 9.727 1.00 97.19 93 GLN A O 1
ATOM 745 N N . GLN A 1 94 ? -10.422 4.004 10.429 1.00 97.38 94 GLN A N 1
ATOM 746 C CA . GLN A 1 94 ? -9.929 5.147 9.649 1.00 97.38 94 GLN A CA 1
ATOM 747 C C . GLN A 1 94 ? -8.474 5.490 9.994 1.00 97.38 94 GLN A C 1
ATOM 749 O O . GLN A 1 94 ? -7.648 5.665 9.098 1.00 97.38 94 GLN A O 1
ATOM 754 N N . LYS A 1 95 ? -8.127 5.512 11.289 1.00 96.19 95 LYS A N 1
ATOM 755 C CA . LYS A 1 95 ? -6.745 5.728 11.745 1.00 96.19 95 LYS A CA 1
ATOM 756 C C . LYS A 1 95 ? -5.787 4.676 11.178 1.00 96.19 95 LYS A C 1
ATOM 758 O O . LYS A 1 95 ? -4.674 5.012 10.776 1.00 96.19 95 LYS A O 1
ATOM 763 N N . TRP A 1 96 ? -6.204 3.411 11.135 1.00 96.44 96 TRP A N 1
ATOM 764 C CA . TRP A 1 96 ? -5.389 2.351 10.546 1.00 96.44 96 TRP A CA 1
ATOM 765 C C . TRP A 1 96 ? -5.264 2.468 9.033 1.00 96.44 96 TRP A C 1
ATOM 767 O O . TRP A 1 96 ? -4.156 2.319 8.528 1.00 96.44 96 TRP A O 1
ATOM 777 N N . LEU A 1 97 ? -6.342 2.804 8.326 1.00 96.56 97 LEU A N 1
ATOM 778 C CA . LEU A 1 97 ? -6.308 3.041 6.882 1.00 96.56 97 LEU A CA 1
ATOM 779 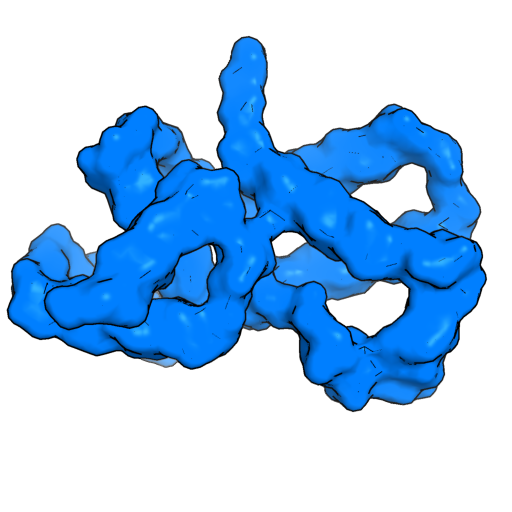C C . LEU A 1 97 ? -5.327 4.167 6.516 1.00 96.56 97 LEU A C 1
ATOM 781 O O . LEU A 1 97 ? -4.518 3.991 5.610 1.00 96.56 97 LEU A O 1
ATOM 785 N N . LEU A 1 98 ? -5.321 5.270 7.275 1.00 95.81 98 LEU A N 1
ATOM 786 C CA . LEU A 1 98 ? -4.370 6.380 7.106 1.00 95.81 98 LEU A CA 1
ATOM 787 C C . LEU A 1 98 ? -2.910 5.972 7.364 1.00 95.81 98 LEU A C 1
ATOM 789 O O . LEU A 1 98 ? -1.984 6.460 6.722 1.00 95.81 98 LEU A O 1
ATOM 793 N N . ARG A 1 99 ? -2.671 5.072 8.319 1.00 94.19 99 ARG A N 1
ATOM 794 C CA . ARG A 1 99 ? -1.315 4.580 8.599 1.00 94.19 99 ARG A CA 1
ATOM 795 C C . ARG A 1 99 ? -0.836 3.583 7.563 1.00 94.19 99 ARG A C 1
ATOM 797 O O . ARG A 1 99 ? 0.328 3.624 7.184 1.00 94.19 99 ARG A O 1
ATOM 804 N N . ILE A 1 100 ? -1.723 2.704 7.109 1.00 93.88 100 ILE A N 1
ATOM 805 C CA . ILE A 1 100 ? -1.437 1.764 6.027 1.00 93.88 100 ILE A CA 1
ATOM 806 C C . ILE A 1 100 ? -1.131 2.540 4.746 1.00 93.88 100 ILE A C 1
ATOM 808 O O . ILE A 1 100 ? -0.144 2.229 4.092 1.00 93.88 100 ILE A O 1
ATOM 812 N N . SER A 1 101 ? -1.896 3.588 4.420 1.00 92.38 101 SER A N 1
ATOM 813 C CA . SER A 1 101 ? -1.603 4.432 3.258 1.00 92.38 101 SER A CA 1
ATOM 814 C C . SER A 1 101 ? -0.248 5.136 3.389 1.00 92.38 101 SER A C 1
ATOM 816 O O . SER A 1 101 ? 0.552 5.082 2.460 1.00 92.38 101 SER A O 1
ATOM 818 N N . SER A 1 102 ? 0.075 5.706 4.555 1.00 91.50 102 SER A N 1
ATOM 819 C CA . SER A 1 102 ? 1.402 6.286 4.803 1.00 91.50 102 SER A CA 1
ATOM 820 C C . SER A 1 102 ? 2.517 5.251 4.642 1.00 91.50 102 SER A C 1
ATOM 822 O O . SER A 1 102 ? 3.546 5.551 4.046 1.00 91.50 102 SER A O 1
ATOM 824 N N . GLN A 1 103 ? 2.316 4.028 5.138 1.00 88.69 103 GLN A N 1
ATOM 825 C CA . GLN A 1 103 ? 3.294 2.954 4.998 1.00 88.69 10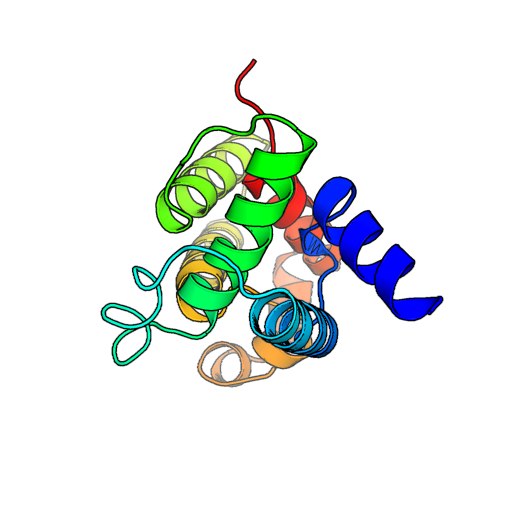3 GLN A CA 1
ATOM 826 C C . GLN A 1 103 ? 3.445 2.512 3.540 1.00 88.69 103 GLN A C 1
ATOM 828 O O . GLN A 1 103 ? 4.563 2.256 3.102 1.00 88.69 103 GLN A O 1
ATOM 833 N N . LEU A 1 104 ? 2.349 2.448 2.778 1.00 87.94 104 LEU A N 1
ATOM 834 C CA . LEU A 1 104 ? 2.388 2.145 1.350 1.00 87.94 104 LEU A CA 1
ATOM 835 C C . LEU A 1 104 ? 3.251 3.160 0.610 1.00 87.94 104 LEU A C 1
ATOM 837 O O . LEU A 1 104 ? 4.098 2.735 -0.163 1.00 87.94 104 LEU A O 1
ATOM 841 N N . LYS A 1 105 ? 3.108 4.460 0.889 1.00 86.88 105 LYS A N 1
ATOM 842 C CA . LYS A 1 105 ? 3.951 5.506 0.282 1.00 86.88 105 LYS A CA 1
ATOM 843 C C . LYS A 1 105 ? 5.444 5.321 0.583 1.00 86.88 105 LYS A C 1
ATOM 845 O O . LYS A 1 105 ? 6.273 5.606 -0.268 1.00 86.88 105 LYS A O 1
ATOM 850 N N . SER A 1 106 ? 5.795 4.796 1.761 1.00 82.25 106 SER A N 1
ATOM 851 C CA . SER A 1 106 ? 7.198 4.597 2.165 1.00 82.25 106 SER A CA 1
ATOM 852 C C . SER A 1 106 ? 7.813 3.258 1.737 1.00 82.25 106 SER A C 1
ATOM 854 O O . SER A 1 106 ? 8.987 3.215 1.376 1.00 82.25 106 SER A O 1
ATOM 856 N N . GLU A 1 107 ? 7.052 2.159 1.774 1.00 73.62 107 GLU A N 1
ATOM 857 C CA . GLU A 1 107 ? 7.568 0.791 1.561 1.00 73.62 107 GLU A CA 1
ATOM 858 C C . GLU A 1 107 ? 6.936 0.032 0.380 1.00 73.62 107 GLU A C 1
ATOM 860 O O . GLU A 1 107 ? 7.419 -1.048 0.045 1.00 73.62 107 GLU A O 1
ATOM 865 N N . PHE A 1 108 ? 5.895 0.577 -0.266 1.00 72.88 108 PHE A N 1
ATOM 866 C CA . PHE A 1 108 ? 5.116 0.013 -1.386 1.00 72.88 108 PHE A CA 1
ATOM 867 C C . PHE A 1 108 ? 4.360 -1.287 -1.079 1.00 72.88 108 PHE A C 1
ATOM 869 O O . PHE A 1 108 ? 3.213 -1.453 -1.488 1.00 72.88 108 PHE A O 1
ATOM 876 N N . VAL A 1 109 ? 4.962 -2.185 -0.305 1.00 75.31 109 VAL A N 1
ATOM 877 C CA . VAL A 1 109 ? 4.385 -3.441 0.164 1.00 75.31 109 VAL A CA 1
ATOM 878 C C . VAL A 1 109 ? 4.085 -3.330 1.658 1.00 75.31 109 VAL A C 1
ATOM 880 O O . VAL A 1 109 ? 4.963 -3.047 2.474 1.00 75.31 109 VAL A O 1
ATOM 883 N N . VAL A 1 110 ? 2.831 -3.587 2.015 1.00 83.56 110 VAL A N 1
ATOM 884 C CA . VAL A 1 110 ? 2.311 -3.681 3.379 1.00 83.56 110 VAL A CA 1
ATOM 885 C C . VAL A 1 110 ? 1.692 -5.064 3.517 1.00 83.56 110 VAL A C 1
ATOM 887 O O . VAL A 1 110 ? 0.485 -5.261 3.400 1.00 83.56 110 VAL A O 1
ATOM 890 N N . ASP A 1 111 ? 2.567 -6.040 3.721 1.00 81.81 111 ASP A N 1
ATOM 891 C CA . ASP A 1 111 ? 2.202 -7.420 3.997 1.00 81.81 111 ASP A CA 1
ATOM 892 C C . ASP A 1 111 ? 2.095 -7.670 5.513 1.00 81.81 111 ASP A C 1
ATOM 894 O O . ASP A 1 111 ? 2.246 -6.780 6.361 1.00 81.81 111 ASP A O 1
ATOM 898 N N . ARG A 1 112 ? 1.820 -8.922 5.880 1.00 85.69 112 ARG A N 1
ATOM 899 C CA . ARG A 1 112 ? 1.728 -9.334 7.283 1.00 85.69 112 ARG A CA 1
ATOM 900 C C . ARG A 1 112 ? 3.030 -9.109 8.056 1.00 85.69 112 ARG A C 1
ATOM 902 O O . ARG A 1 112 ? 2.970 -8.874 9.263 1.00 85.69 112 ARG A O 1
ATOM 909 N N . GLU A 1 113 ? 4.188 -9.197 7.409 1.00 85.69 113 GLU A N 1
ATOM 910 C CA . GLU A 1 113 ? 5.481 -8.960 8.053 1.00 85.69 113 GLU A CA 1
ATOM 911 C C . GLU A 1 113 ? 5.672 -7.467 8.341 1.00 85.69 113 GLU A C 1
ATOM 913 O O . GLU A 1 113 ? 5.973 -7.094 9.477 1.00 85.69 113 GLU A O 1
ATOM 918 N N . ALA A 1 114 ? 5.370 -6.608 7.364 1.00 86.12 114 ALA A N 1
ATOM 919 C CA . ALA A 1 114 ? 5.368 -5.157 7.518 1.00 86.12 114 ALA A CA 1
ATOM 920 C C . ALA A 1 114 ? 4.460 -4.722 8.680 1.00 86.12 114 ALA A C 1
ATOM 922 O O . ALA A 1 114 ? 4.876 -3.949 9.546 1.00 86.12 114 ALA A O 1
ATOM 923 N N . LEU A 1 115 ? 3.257 -5.295 8.778 1.00 91.62 115 LEU A N 1
ATOM 924 C CA . LEU A 1 115 ? 2.325 -5.037 9.880 1.00 91.62 115 LEU A CA 1
ATOM 925 C C . LEU A 1 115 ? 2.763 -5.620 11.234 1.00 91.62 115 LEU A C 1
ATOM 927 O O . LEU A 1 115 ? 2.172 -5.284 12.255 1.00 91.62 115 LEU A O 1
ATOM 931 N N . ASN A 1 116 ? 3.793 -6.464 11.283 1.00 92.81 116 ASN A N 1
ATOM 932 C CA . ASN A 1 116 ? 4.413 -6.952 12.521 1.00 92.81 116 ASN A CA 1
ATOM 933 C C . ASN A 1 116 ? 5.778 -6.305 12.794 1.00 92.81 116 ASN A C 1
ATOM 935 O O . ASN A 1 116 ? 6.560 -6.810 13.604 1.00 92.81 116 ASN A O 1
ATOM 939 N N . SER A 1 117 ? 6.051 -5.166 12.161 1.00 87.38 117 SER A N 1
ATOM 940 C CA . SER A 1 117 ? 7.293 -4.406 12.299 1.00 87.38 117 SER A CA 1
ATOM 941 C C . SER A 1 117 ? 7.035 -2.967 12.768 1.00 87.38 117 SER A C 1
ATOM 943 O O . SER A 1 117 ? 5.898 -2.485 12.755 1.00 87.38 117 SER A O 1
ATOM 945 N N . GLY A 1 118 ? 8.094 -2.288 13.225 1.00 88.06 118 GLY A N 1
ATOM 946 C CA . GLY A 1 118 ? 8.084 -0.858 13.555 1.00 88.06 118 GLY A CA 1
ATOM 947 C C . GLY A 1 118 ? 6.894 -0.403 14.412 1.00 88.06 118 GLY A C 1
ATOM 948 O O . GLY A 1 118 ? 6.538 -1.040 15.407 1.00 88.06 118 GLY A O 1
ATOM 949 N N . GLN A 1 119 ? 6.269 0.705 14.002 1.00 87.75 119 GLN A N 1
ATOM 950 C CA . GLN A 1 119 ? 5.127 1.300 14.705 1.00 87.75 119 GLN A CA 1
ATOM 951 C C . GLN A 1 119 ? 3.895 0.383 14.772 1.00 87.75 119 GLN A C 1
ATOM 953 O O . GLN A 1 119 ? 3.152 0.430 15.748 1.00 87.75 119 GLN A O 1
ATOM 958 N N . PHE A 1 120 ? 3.684 -0.484 13.776 1.00 92.38 120 PHE A N 1
ATOM 959 C CA . PHE A 1 120 ? 2.562 -1.424 13.789 1.00 92.38 120 PHE A CA 1
ATOM 960 C C . PHE A 1 120 ? 2.750 -2.473 14.885 1.00 92.38 120 PHE A C 1
ATOM 962 O O . PHE A 1 120 ? 1.818 -2.752 15.638 1.00 92.38 120 PHE A O 1
ATOM 969 N N . LYS A 1 121 ? 3.976 -2.992 15.043 1.00 93.00 121 LYS A N 1
ATOM 970 C CA . LYS A 1 121 ? 4.322 -3.928 16.121 1.00 93.00 121 LYS A CA 1
ATOM 971 C C . LYS A 1 121 ? 4.112 -3.315 17.503 1.00 93.00 121 LYS A C 1
ATOM 973 O O . LYS A 1 121 ? 3.567 -3.983 18.378 1.00 93.00 121 LYS A O 1
ATOM 978 N N . ALA A 1 122 ? 4.510 -2.053 17.686 1.00 91.69 122 ALA A N 1
ATOM 979 C CA . ALA A 1 122 ? 4.333 -1.330 18.947 1.00 91.69 122 ALA A CA 1
ATOM 980 C C . ALA A 1 122 ? 2.854 -1.214 19.366 1.00 91.69 122 ALA A C 1
ATOM 982 O O . ALA A 1 122 ? 2.551 -1.130 20.551 1.00 91.69 122 ALA A O 1
ATOM 983 N N . GLU A 1 123 ? 1.930 -1.280 18.406 1.00 90.31 123 GLU A N 1
ATOM 984 C CA . GLU A 1 123 ? 0.484 -1.243 18.638 1.00 90.31 123 GLU A CA 1
ATOM 985 C C . GLU A 1 123 ? -0.194 -2.623 18.539 1.00 90.31 123 GLU A C 1
ATOM 987 O O . GLU A 1 123 ? -1.408 -2.725 18.361 1.00 90.31 123 GLU A O 1
ATOM 992 N N . GLY A 1 124 ? 0.580 -3.703 18.696 1.00 91.88 124 GLY A N 1
ATOM 993 C CA . GLY A 1 124 ? 0.077 -5.080 18.771 1.00 91.88 124 GLY A CA 1
ATOM 994 C C . GLY A 1 124 ? 0.113 -5.858 17.452 1.00 91.88 124 GLY A C 1
ATOM 995 O O . GLY A 1 124 ? -0.359 -6.996 17.396 1.00 91.88 124 GLY A O 1
ATOM 996 N N . GLY A 1 125 ? 0.689 -5.269 16.405 1.00 95.31 125 GLY A N 1
ATOM 997 C CA . GLY A 1 125 ? 0.966 -5.921 15.132 1.00 95.31 125 GLY A CA 1
ATOM 998 C C . GLY A 1 125 ? -0.281 -6.353 14.359 1.00 95.31 125 GLY A C 1
ATOM 999 O O . GLY A 1 125 ? -1.406 -5.927 14.636 1.00 95.31 125 GLY A O 1
ATOM 1000 N N . PHE A 1 126 ? -0.084 -7.254 13.398 1.00 95.25 126 PHE A N 1
ATOM 1001 C CA . PHE A 1 126 ? -1.139 -7.733 12.505 1.00 95.25 126 PHE A CA 1
ATOM 1002 C C . PHE A 1 126 ? -2.364 -8.244 13.268 1.00 95.25 126 PHE A C 1
ATOM 1004 O O . PHE A 1 126 ? -3.485 -7.893 12.924 1.00 95.25 126 PHE A O 1
ATOM 1011 N N . ASN A 1 127 ? -2.169 -9.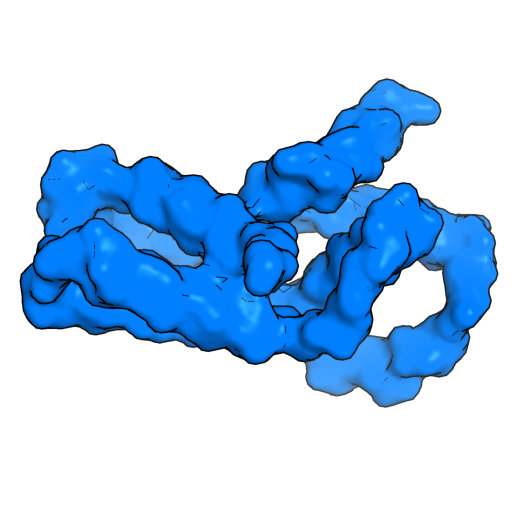042 14.323 1.00 95.81 127 ASN A N 1
ATOM 1012 C CA . ASN A 1 127 ? -3.282 -9.661 15.047 1.00 95.81 127 ASN A CA 1
ATOM 1013 C C . ASN A 1 127 ? -4.197 -8.610 15.688 1.00 95.81 127 ASN A C 1
ATOM 1015 O O . ASN A 1 127 ? -5.419 -8.722 15.597 1.00 95.81 127 ASN A O 1
ATOM 1019 N N . ARG A 1 128 ? -3.618 -7.570 16.302 1.00 95.88 128 ARG A N 1
ATOM 1020 C CA . ARG A 1 128 ? -4.398 -6.500 16.931 1.00 95.88 128 ARG A CA 1
ATOM 1021 C C . ARG A 1 128 ? -5.134 -5.664 15.894 1.00 95.88 128 ARG A C 1
ATOM 1023 O O . ARG A 1 128 ? -6.310 -5.368 16.083 1.00 95.88 128 ARG A O 1
ATOM 1030 N N . ILE A 1 129 ? -4.468 -5.318 14.796 1.00 96.31 129 ILE A N 1
ATOM 1031 C CA . ILE A 1 129 ? -5.082 -4.562 13.700 1.00 96.31 129 ILE A CA 1
ATOM 1032 C C . ILE A 1 129 ? -6.208 -5.394 13.076 1.00 96.31 129 ILE A C 1
ATOM 1034 O O . ILE A 1 129 ? -7.298 -4.881 12.853 1.00 96.31 129 ILE A O 1
ATOM 1038 N N . ASN A 1 130 ? -6.003 -6.699 12.885 1.00 97.31 130 ASN A N 1
ATOM 1039 C CA . ASN A 1 130 ? -7.009 -7.585 12.309 1.00 97.31 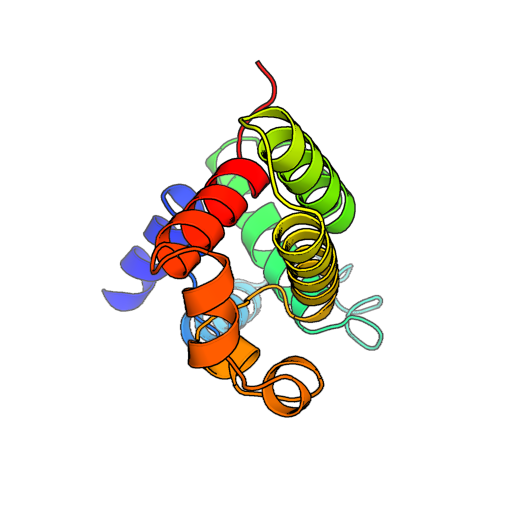130 ASN A CA 1
ATOM 1040 C C . ASN A 1 130 ? -8.277 -7.664 13.164 1.00 97.31 130 ASN A C 1
ATOM 1042 O O . ASN A 1 130 ? -9.375 -7.666 12.619 1.00 97.31 130 ASN A O 1
ATOM 1046 N N . GLN A 1 131 ? -8.152 -7.635 14.493 1.00 97.25 131 GLN A N 1
ATOM 1047 C CA . GLN A 1 131 ? -9.314 -7.534 15.383 1.00 97.25 131 GLN A CA 1
ATOM 1048 C C . GLN A 1 131 ? -10.107 -6.236 15.173 1.00 97.25 131 GLN A C 1
ATOM 1050 O O . GLN A 1 131 ? -11.332 -6.271 15.198 1.00 97.25 131 GLN A O 1
ATOM 1055 N N . VAL A 1 132 ? -9.436 -5.105 14.924 1.00 96.81 132 VAL A N 1
ATOM 1056 C CA . VAL A 1 132 ? -10.103 -3.818 14.631 1.00 96.81 132 VAL A CA 1
ATOM 1057 C C . VAL A 1 132 ? -10.908 -3.879 13.328 1.00 96.81 132 VAL A C 1
ATOM 1059 O O . VAL A 1 132 ? -11.929 -3.207 13.188 1.00 96.81 132 VAL A O 1
ATOM 1062 N N . PHE A 1 133 ? -10.469 -4.707 12.383 1.00 96.88 133 PHE A N 1
ATOM 1063 C CA . PHE A 1 133 ? -11.181 -4.990 11.138 1.00 96.88 133 PHE A CA 1
ATOM 1064 C C . PHE A 1 133 ? -12.042 -6.258 11.214 1.00 96.88 133 PHE A C 1
ATOM 1066 O O . PHE A 1 133 ? -12.425 -6.787 10.174 1.00 96.88 133 PHE A O 1
ATOM 1073 N N . GLU A 1 134 ? -12.351 -6.761 12.414 1.00 96.50 134 GLU A N 1
ATOM 1074 C CA . GLU A 1 134 ? -13.233 -7.923 12.618 1.00 96.50 134 GLU A CA 1
ATOM 1075 C C . GLU A 1 134 ? -12.771 -9.175 11.847 1.00 96.50 134 GLU A C 1
ATOM 1077 O O . GLU A 1 134 ? -13.570 -9.929 11.299 1.00 96.50 134 GLU A O 1
ATOM 1082 N N . GLY A 1 135 ? -11.457 -9.380 11.745 1.00 96.38 135 GLY A N 1
ATOM 1083 C CA . GLY A 1 135 ? -10.870 -10.496 11.004 1.00 96.38 135 GLY A CA 1
ATOM 1084 C C . GLY A 1 135 ? -10.732 -10.267 9.496 1.00 96.38 135 GLY A C 1
ATOM 1085 O O . GLY A 1 135 ? -10.271 -11.165 8.796 1.00 96.38 135 GLY A O 1
ATOM 1086 N N . ARG A 1 136 ? -11.107 -9.088 8.982 1.00 95.19 136 ARG A N 1
ATOM 1087 C CA . ARG A 1 136 ? -11.152 -8.778 7.541 1.00 95.19 136 ARG A CA 1
ATOM 1088 C C . ARG A 1 136 ? -9.963 -7.956 7.036 1.00 95.19 136 ARG A C 1
ATOM 1090 O O . ARG A 1 136 ? -10.027 -7.433 5.927 1.00 95.19 136 ARG A O 1
ATOM 1097 N N . LEU A 1 137 ? -8.881 -7.820 7.806 1.00 94.62 137 LEU A N 1
ATOM 1098 C CA . LEU A 1 137 ? -7.755 -6.953 7.428 1.00 94.62 137 LEU A CA 1
ATOM 1099 C C . LEU A 1 137 ? -7.117 -7.348 6.092 1.00 94.62 137 LEU A C 1
ATOM 1101 O O . LEU A 1 137 ? -6.817 -6.471 5.294 1.00 94.62 137 LEU A O 1
ATOM 1105 N N . GLU A 1 138 ? -6.953 -8.641 5.812 1.00 92.06 138 GLU A N 1
ATOM 1106 C CA . GLU A 1 138 ? -6.387 -9.102 4.534 1.00 92.06 138 GLU A CA 1
ATOM 1107 C C . GLU A 1 138 ? -7.257 -8.684 3.342 1.00 92.06 138 GLU A C 1
ATOM 1109 O O . GLU A 1 138 ? -6.742 -8.171 2.352 1.00 92.06 138 GLU A O 1
ATOM 1114 N N . ALA A 1 139 ? -8.582 -8.801 3.464 1.00 91.75 139 ALA A N 1
ATOM 1115 C CA . ALA A 1 139 ? -9.511 -8.338 2.435 1.00 91.75 139 ALA A CA 1
ATOM 1116 C C . ALA A 1 139 ? -9.458 -6.811 2.257 1.00 91.75 139 ALA A C 1
ATOM 1118 O O . ALA A 1 139 ? -9.549 -6.311 1.138 1.00 91.75 139 ALA A O 1
ATOM 1119 N N . VAL A 1 140 ? -9.275 -6.062 3.349 1.00 93.00 140 VAL A N 1
ATOM 1120 C CA . VAL A 1 140 ? -9.088 -4.605 3.291 1.00 93.00 140 VAL A CA 1
ATOM 1121 C C . VAL A 1 140 ? -7.793 -4.249 2.564 1.00 93.00 140 VAL A C 1
ATOM 1123 O O . VAL A 1 140 ? -7.822 -3.390 1.688 1.00 93.00 140 VAL A O 1
ATOM 1126 N N . LEU A 1 141 ? -6.679 -4.921 2.871 1.00 90.88 141 LEU A N 1
ATOM 1127 C CA . LEU A 1 141 ? -5.406 -4.719 2.172 1.00 90.88 141 LEU A CA 1
ATOM 1128 C C . LEU A 1 141 ? -5.543 -5.021 0.677 1.00 90.88 141 LEU A C 1
ATOM 1130 O O . LEU A 1 141 ? -5.138 -4.199 -0.142 1.00 90.88 141 LEU A O 1
ATOM 1134 N N . GLN A 1 142 ? -6.189 -6.135 0.321 1.00 88.12 142 GLN A N 1
ATOM 1135 C CA . GLN A 1 142 ? -6.447 -6.479 -1.077 1.00 88.12 142 GLN A CA 1
ATOM 1136 C C . GLN A 1 142 ? -7.243 -5.380 -1.791 1.00 88.12 142 GLN A C 1
ATOM 1138 O O . GLN A 1 142 ? -6.871 -4.943 -2.878 1.00 88.12 142 GLN A O 1
ATOM 1143 N N . ASN A 1 143 ? -8.294 -4.868 -1.149 1.00 90.44 143 ASN A N 1
ATOM 1144 C CA . ASN A 1 143 ? -9.114 -3.793 -1.697 1.00 90.44 143 ASN A CA 1
ATOM 1145 C C . ASN A 1 143 ? -8.300 -2.494 -1.885 1.00 90.44 143 ASN A C 1
ATOM 1147 O O . ASN A 1 143 ? -8.453 -1.810 -2.898 1.00 90.44 143 ASN A O 1
ATOM 1151 N N . ILE A 1 144 ? -7.381 -2.167 -0.964 1.00 90.56 144 ILE A N 1
ATOM 1152 C CA . ILE A 1 144 ? -6.436 -1.046 -1.142 1.00 90.56 144 ILE A CA 1
ATOM 1153 C C . ILE A 1 144 ? -5.619 -1.250 -2.410 1.00 90.56 144 ILE A C 1
ATOM 1155 O O . ILE A 1 144 ? -5.599 -0.369 -3.272 1.00 90.56 144 ILE A O 1
ATOM 1159 N N . TYR A 1 145 ? -5.003 -2.419 -2.560 1.00 86.62 145 TYR A N 1
ATOM 1160 C CA . TYR A 1 145 ? -4.168 -2.719 -3.712 1.00 86.62 145 TYR A CA 1
ATOM 1161 C C . TYR A 1 145 ? -4.910 -2.671 -5.047 1.00 86.62 145 TYR A C 1
ATOM 1163 O O . TYR A 1 145 ? -4.379 -2.145 -6.028 1.00 86.62 145 TYR A O 1
ATOM 1171 N N . GLU A 1 146 ? -6.142 -3.171 -5.092 1.00 86.19 146 GLU A N 1
ATOM 1172 C CA . GLU A 1 146 ? -6.995 -3.088 -6.279 1.00 86.19 146 GLU A CA 1
ATOM 1173 C C . GLU A 1 146 ? -7.308 -1.631 -6.646 1.00 86.19 146 GLU A C 1
ATOM 1175 O O . GLU A 1 146 ? -7.266 -1.252 -7.820 1.00 86.19 146 GLU A O 1
ATOM 1180 N N . ASN A 1 147 ? -7.554 -0.776 -5.649 1.00 89.38 147 ASN A N 1
ATOM 1181 C CA . ASN A 1 147 ? -7.864 0.633 -5.883 1.00 89.38 147 ASN A CA 1
ATOM 1182 C C . ASN A 1 147 ? -6.657 1.485 -6.314 1.00 89.38 147 ASN A C 1
ATOM 1184 O O . ASN A 1 147 ? -6.880 2.514 -6.956 1.00 89.38 147 ASN A O 1
ATOM 1188 N N . LEU A 1 148 ? -5.410 1.073 -6.032 1.00 86.62 148 LEU A N 1
ATOM 1189 C CA . LEU A 1 148 ? -4.189 1.785 -6.468 1.00 86.62 148 LEU A CA 1
ATOM 1190 C C . LEU A 1 148 ? -4.059 1.869 -7.997 1.00 86.62 148 LEU A C 1
ATOM 1192 O O . LEU A 1 148 ? -3.529 2.839 -8.545 1.00 86.62 148 LEU A O 1
ATOM 1196 N N . TRP A 1 149 ? -4.534 0.836 -8.693 1.00 80.69 149 TRP A N 1
ATOM 1197 C CA . TRP A 1 149 ? -4.372 0.684 -10.142 1.00 80.69 149 TRP A CA 1
ATOM 1198 C C . TRP A 1 149 ? -5.698 0.726 -10.897 1.00 80.69 149 TRP A C 1
ATOM 1200 O O . TRP A 1 149 ? -5.727 0.520 -12.112 1.00 80.69 149 TRP A O 1
ATOM 1210 N N . LYS A 1 150 ? -6.796 1.013 -10.191 1.00 81.81 150 LYS A N 1
ATOM 1211 C CA . LYS A 1 150 ? -8.110 1.196 -10.795 1.00 81.81 150 LYS A CA 1
ATOM 1212 C C . LYS A 1 150 ? -8.070 2.409 -11.724 1.00 81.81 150 LYS A C 1
ATOM 1214 O O . LYS A 1 150 ? -7.768 3.521 -11.283 1.00 81.81 150 LYS A O 1
ATOM 1219 N N . LYS A 1 151 ? -8.364 2.180 -13.007 1.00 68.44 151 LYS A N 1
ATOM 1220 C CA . LYS A 1 151 ? -8.507 3.251 -13.998 1.00 68.44 151 LYS A CA 1
ATOM 1221 C C . LYS A 1 151 ? -9.669 4.155 -13.590 1.00 68.44 151 LYS A C 1
ATOM 1223 O O . LYS A 1 151 ? -10.690 3.667 -13.103 1.00 68.44 151 LYS A O 1
ATOM 1228 N N . GLU A 1 152 ? -9.487 5.460 -13.752 1.00 61.50 152 GLU A N 1
ATOM 1229 C CA . GLU A 1 152 ? -10.610 6.394 -13.691 1.00 61.50 152 GLU A CA 1
ATOM 1230 C C . GLU A 1 152 ? -11.521 6.086 -14.886 1.00 61.50 152 GLU A C 1
ATOM 1232 O O . GLU A 1 152 ? -11.023 5.832 -15.985 1.00 61.50 152 GLU A O 1
ATOM 1237 N N . ALA A 1 153 ? -12.820 5.953 -14.608 1.00 49.00 153 ALA A N 1
ATOM 1238 C CA . ALA A 1 153 ? -13.842 5.683 -15.614 1.00 49.00 153 ALA A CA 1
ATOM 1239 C C . ALA A 1 153 ? -14.177 6.958 -16.391 1.00 49.00 153 ALA A C 1
ATOM 1241 O O . ALA A 1 153 ? -14.125 8.040 -15.762 1.00 49.00 153 ALA A O 1
#

Secondary structure (DSSP, 8-state):
-HHHHHHHHHHHH-GGG--HHHHHHHHHHHHHTT-S-THHHHHHTT--HHHHHHHHHHHHHHHHH------HHHHHHHHHHHHHHHS---HHHHHHHHHHHHHHHHHS---TTGGGSHHHHHTTHHHHHHHHTTT-HHHHHHHHHHHHSPPP-

pLDDT: mean 79.38, std 14.91, range [39.81, 97.75]